Protein AF-A0A6G1K0H6-F1 (afdb_monomer)

Radius of gyration: 23.31 Å; Cα contacts (8 Å, |Δi|>4): 18; chains: 1; bounding box: 39×43×64 Å

Nearest PDB structures (foldseek):
  3r84-assembly16_N  TM=4.074E-01  e=8.129E+00  Saccharomyces cerevisiae

Secondary structure (DSSP, 8-state):
-PPPPHHHHHHHHHHHHHHHHHHHHHHTTTT--S-SPPHHHHHHHHHHHHHHHHHHHHHHHH---TT-SS--HHHHHHHHHHHHHHHHHHHHHHHHHHHHHHHHHHTTS----

Organism: NCBI:txid1314801

InterPro domains:
  IPR004217 Tim10-like [PF02953] (48-99)
  IPR035427 Tim10-like domain superfamily [G3DSA:1.10.287.810] (40-110)
  IPR035427 Tim10-like domain superfamily [SSF144122] (47-107)
  IPR050673 Mitochondrial import inner membrane translocase subunit [PTHR13172] (46-106)

Mean predicted aligned error: 15.87 Å

Foldseek 3Di:
DDDDDPVVVVVVVVVVVVVVVVVVVVVVVPDPPPDDPPVVVVVVVVVVVLVVVLVVVLCVVQVDDPPDPDDDPRSVVSSVVSNVCSVVVVVVVVVVVVVVVVVVVVCVVPPDD

pLDDT: mean 73.98, std 16.46, range [36.91, 96.25]

Structure (mmCIF, N/CA/C/O backbone):
data_AF-A0A6G1K0H6-F1
#
_entry.id   AF-A0A6G1K0H6-F1
#
loop_
_atom_site.group_PDB
_atom_site.id
_atom_site.type_symbol
_atom_site.label_atom_id
_atom_site.label_alt_id
_atom_site.label_comp_id
_atom_site.label_asym_id
_atom_site.label_entity_id
_atom_site.label_seq_id
_atom_site.pdbx_PDB_ins_code
_atom_site.Cartn_x
_atom_site.Cartn_y
_atom_site.Cartn_z
_atom_site.occupancy
_atom_site.B_iso_or_equiv
_atom_site.auth_seq_id
_atom_site.auth_comp_id
_atom_site.auth_asym_id
_atom_site.auth_atom_id
_atom_site.pdbx_PDB_model_num
ATOM 1 N N . MET A 1 1 ? -3.914 -13.437 43.476 1.00 41.38 1 MET A N 1
ATOM 2 C CA . MET A 1 1 ? -3.999 -12.149 42.762 1.00 41.38 1 MET A CA 1
ATOM 3 C C . MET A 1 1 ? -5.438 -11.714 42.875 1.00 41.38 1 MET A C 1
ATOM 5 O O . MET A 1 1 ? -6.298 -12.306 42.239 1.00 41.38 1 MET A O 1
ATOM 9 N N . ASP A 1 2 ? -5.680 -10.829 43.829 1.00 48.91 2 ASP A N 1
ATOM 10 C CA . ASP A 1 2 ? -6.989 -10.513 44.388 1.00 48.91 2 ASP A CA 1
ATOM 11 C C . ASP A 1 2 ? -7.910 -9.900 43.327 1.00 48.91 2 ASP A C 1
ATOM 13 O O . ASP A 1 2 ? -7.592 -8.891 42.697 1.00 48.91 2 ASP A O 1
ATOM 17 N N . SER A 1 3 ? -9.020 -10.592 43.073 1.00 56.31 3 SER A N 1
ATOM 18 C CA . SER A 1 3 ? -10.037 -10.200 42.101 1.00 56.31 3 SER A CA 1
ATOM 19 C C . SER A 1 3 ? -10.766 -8.961 42.622 1.00 56.31 3 SER A C 1
ATOM 21 O O . SER A 1 3 ? -11.259 -8.974 43.750 1.00 56.31 3 SER A O 1
ATOM 23 N N . LEU A 1 4 ? -10.794 -7.887 41.828 1.00 57.81 4 LEU A N 1
ATOM 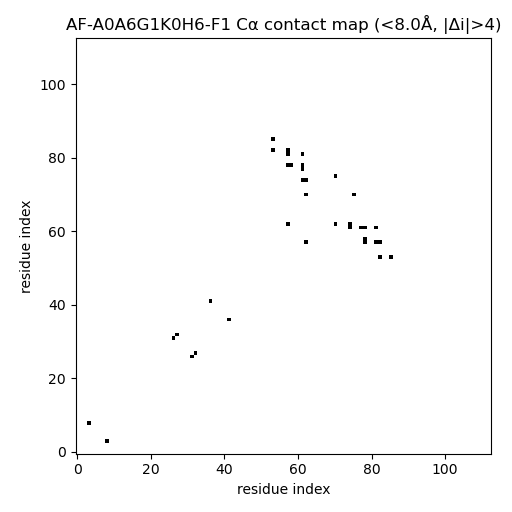24 C CA . LEU A 1 4 ? -11.406 -6.621 42.228 1.00 57.81 4 LEU A CA 1
ATOM 25 C C . LEU A 1 4 ? -12.905 -6.806 42.480 1.00 57.81 4 LEU A C 1
ATOM 27 O O . LEU A 1 4 ? -13.619 -7.433 41.694 1.00 57.81 4 LEU A O 1
ATOM 31 N N . THR A 1 5 ? -13.394 -6.208 43.560 1.00 74.31 5 THR A N 1
ATOM 32 C CA . THR A 1 5 ? -14.822 -6.191 43.876 1.00 74.31 5 THR A CA 1
ATOM 33 C C . THR A 1 5 ? -15.601 -5.371 42.829 1.00 74.31 5 THR A C 1
ATOM 35 O O . THR A 1 5 ? -15.048 -4.445 42.226 1.00 74.31 5 THR A O 1
ATOM 38 N N . PRO A 1 6 ? -16.903 -5.640 42.602 1.00 72.12 6 PRO A N 1
ATOM 39 C CA . PRO A 1 6 ? -17.706 -4.934 41.591 1.00 72.12 6 PRO A CA 1
ATOM 40 C C . PRO A 1 6 ? -17.710 -3.403 41.755 1.00 72.12 6 PRO A C 1
ATOM 42 O O . PRO A 1 6 ? -17.822 -2.650 40.787 1.00 72.12 6 PRO A O 1
ATOM 45 N N . THR A 1 7 ? -17.555 -2.933 42.991 1.00 74.62 7 THR A N 1
ATOM 46 C CA . THR A 1 7 ? -17.378 -1.523 43.349 1.00 74.62 7 THR A CA 1
ATOM 47 C C . THR A 1 7 ? -16.041 -0.955 42.880 1.00 74.62 7 THR A C 1
ATOM 49 O O . THR A 1 7 ? -16.016 0.126 42.293 1.00 74.62 7 THR A O 1
ATOM 52 N N . GLU A 1 8 ? -14.943 -1.691 43.052 1.00 77.56 8 GLU A N 1
ATOM 53 C CA . GLU A 1 8 ? -13.614 -1.266 42.599 1.00 77.56 8 GLU A CA 1
ATOM 54 C C . GLU A 1 8 ? -13.498 -1.281 41.071 1.00 77.56 8 GLU A C 1
ATOM 56 O O . GLU A 1 8 ? -12.830 -0.426 40.492 1.00 77.56 8 GLU A O 1
ATOM 61 N N . GLN A 1 9 ? -14.200 -2.191 40.392 1.00 73.81 9 GLN A N 1
ATOM 62 C CA . GLN A 1 9 ? -14.229 -2.241 38.929 1.00 73.81 9 GLN A CA 1
ATOM 63 C C . GLN A 1 9 ? -14.955 -1.028 38.323 1.00 73.81 9 GLN A C 1
ATOM 65 O O . GLN A 1 9 ? -14.506 -0.464 37.323 1.00 73.81 9 GLN A O 1
ATOM 70 N N . ARG A 1 10 ? -16.031 -0.562 38.972 1.00 75.31 10 ARG A N 1
ATOM 71 C CA . ARG A 1 10 ? -16.755 0.659 38.585 1.00 75.31 10 ARG A CA 1
ATOM 72 C C . ARG A 1 10 ? -15.948 1.924 38.883 1.00 75.31 10 ARG A C 1
ATOM 74 O O . ARG A 1 10 ? -15.970 2.878 38.106 1.00 75.31 10 ARG A O 1
ATOM 81 N N . GLU A 1 11 ? -15.197 1.931 39.980 1.00 79.56 11 GLU A N 1
ATOM 82 C CA . GLU A 1 11 ? -14.284 3.028 40.294 1.00 79.56 11 GLU A CA 1
ATOM 83 C C . GLU A 1 11 ? -13.091 3.076 39.332 1.00 79.56 11 GLU A C 1
ATOM 85 O O . GLU A 1 11 ? -12.718 4.155 38.870 1.00 79.56 11 GLU A O 1
ATOM 90 N N . LEU A 1 12 ? -12.548 1.920 38.939 1.00 72.00 12 LEU A N 1
ATOM 91 C CA . LEU A 1 12 ? -11.509 1.824 37.918 1.00 72.00 12 LEU A CA 1
ATOM 92 C C . LEU A 1 12 ? -12.009 2.314 36.553 1.00 72.00 12 LEU A C 1
ATOM 94 O O . LEU A 1 12 ? -11.276 3.034 35.881 1.00 72.00 12 LEU A O 1
ATOM 98 N N . GLN A 1 13 ? -13.252 1.999 36.171 1.00 66.19 13 GLN A N 1
ATOM 99 C CA . GLN A 1 13 ? -13.883 2.538 34.958 1.00 66.19 13 GLN A CA 1
ATOM 100 C C . GLN A 1 13 ? -14.008 4.064 35.019 1.00 66.19 13 GLN A C 1
ATOM 102 O O . GLN A 1 13 ? -13.484 4.750 34.145 1.00 66.19 13 GLN A O 1
ATOM 107 N N . ASN A 1 14 ? -14.564 4.614 36.102 1.00 75.81 14 ASN A N 1
ATOM 108 C CA . ASN A 1 14 ? -14.669 6.067 36.286 1.00 75.81 14 ASN A CA 1
ATOM 109 C C . ASN A 1 14 ? -13.292 6.760 36.298 1.00 75.81 14 ASN A C 1
ATOM 111 O O . ASN A 1 14 ? -13.147 7.899 35.841 1.00 75.81 14 ASN A O 1
ATOM 115 N N . ARG A 1 15 ? -12.257 6.095 36.829 1.00 73.50 15 ARG A N 1
ATOM 116 C CA . ARG A 1 15 ? -10.875 6.595 36.814 1.00 73.50 15 ARG A CA 1
ATOM 117 C C . ARG A 1 15 ? -10.232 6.468 35.438 1.00 73.50 15 ARG A C 1
ATOM 119 O O . ARG A 1 15 ? -9.492 7.377 35.073 1.00 73.50 15 ARG A O 1
ATOM 126 N N . MET A 1 16 ? -10.512 5.414 34.672 1.00 67.38 16 MET A N 1
ATOM 127 C CA . MET A 1 16 ? -10.069 5.282 33.281 1.00 67.38 16 MET A CA 1
ATOM 128 C C . MET A 1 16 ? -10.706 6.342 32.390 1.00 67.38 16 MET A C 1
ATOM 130 O O . MET A 1 16 ? -9.982 6.967 31.626 1.00 67.38 16 MET A O 1
ATOM 134 N N . GLU A 1 17 ? -12.001 6.619 32.535 1.00 69.56 17 GLU A N 1
ATOM 135 C CA . GLU A 1 17 ? -12.698 7.663 31.771 1.00 69.56 17 GLU A CA 1
ATOM 136 C C . GLU A 1 17 ? -12.147 9.057 32.090 1.00 69.56 17 GLU A C 1
ATOM 138 O O . GLU A 1 17 ? -11.781 9.822 31.195 1.00 69.56 17 GLU A O 1
ATOM 143 N N . LYS A 1 18 ? -11.980 9.378 33.380 1.00 67.88 18 LYS A N 1
ATOM 144 C CA . LYS A 1 18 ? -11.370 10.651 33.795 1.00 67.88 18 LYS A CA 1
ATOM 145 C C . LYS A 1 18 ? -9.903 10.755 33.385 1.00 67.88 18 LYS A C 1
ATOM 147 O O . LYS A 1 18 ? -9.449 11.849 33.054 1.00 67.88 18 LYS A O 1
ATOM 152 N N . LYS A 1 19 ? -9.152 9.647 33.396 1.00 64.50 19 LYS A N 1
ATOM 153 C CA . LYS A 1 19 ? -7.758 9.622 32.940 1.00 64.50 19 LYS A CA 1
ATOM 154 C C . LYS A 1 19 ? -7.677 9.758 31.422 1.00 64.50 19 LYS A C 1
ATOM 156 O O . LYS A 1 19 ? -6.863 10.548 30.977 1.00 64.50 19 LYS A O 1
ATOM 161 N N . GLN A 1 20 ? -8.549 9.111 30.648 1.00 59.06 20 GLN A N 1
ATOM 162 C CA . GLN A 1 20 ? -8.651 9.318 29.200 1.00 59.06 20 GLN A CA 1
ATOM 163 C C . GLN A 1 20 ? -8.942 10.780 28.871 1.00 59.06 20 GLN A C 1
ATOM 165 O O . GLN A 1 20 ? -8.244 11.369 28.054 1.00 59.06 20 GLN A O 1
ATOM 170 N N . MET A 1 21 ? -9.907 11.403 29.553 1.00 61.47 21 MET A N 1
ATOM 171 C CA . MET A 1 21 ? -10.243 12.806 29.312 1.00 61.47 21 MET A CA 1
ATOM 172 C C . MET A 1 21 ? -9.126 13.758 29.766 1.00 61.47 21 MET A C 1
ATOM 174 O O . MET A 1 21 ? -8.875 14.762 29.104 1.00 61.47 21 MET A O 1
ATOM 178 N N . LYS A 1 22 ? -8.399 13.429 30.845 1.00 60.56 22 LYS A N 1
ATOM 179 C CA . LYS A 1 22 ? -7.231 14.195 31.306 1.00 60.56 22 LYS A CA 1
ATOM 180 C C . LYS A 1 22 ? -6.017 14.022 30.393 1.00 60.56 22 LYS A C 1
ATOM 182 O O . LYS A 1 22 ? -5.352 15.011 30.131 1.00 60.56 22 LYS A O 1
ATOM 187 N N . GLU A 1 23 ? -5.736 12.824 29.892 1.00 58.91 23 GLU A N 1
ATOM 188 C CA . GLU A 1 23 ? -4.688 12.558 28.891 1.00 58.91 23 GLU A CA 1
ATOM 189 C C . GLU A 1 23 ? -5.015 13.293 27.584 1.00 58.91 23 GLU A C 1
ATOM 191 O O . GLU A 1 23 ? -4.162 13.979 27.031 1.00 58.91 23 GLU A O 1
ATOM 196 N N . PHE A 1 24 ? -6.283 13.272 27.166 1.00 52.59 24 PHE A N 1
ATOM 197 C CA . PHE A 1 24 ? -6.782 14.024 26.015 1.00 52.59 24 PHE A CA 1
ATOM 198 C C . PHE A 1 24 ? -6.653 15.547 26.215 1.00 52.59 24 PHE A C 1
ATOM 200 O O . PHE A 1 24 ? -6.190 16.260 25.326 1.00 52.59 24 PHE A O 1
ATOM 207 N N . MET A 1 25 ? -6.990 16.067 27.404 1.00 55.88 25 MET A N 1
ATOM 208 C CA . MET A 1 25 ? -6.817 17.488 27.749 1.00 55.88 25 MET A CA 1
ATOM 209 C C . MET A 1 25 ? -5.354 17.887 28.017 1.00 55.88 25 MET A C 1
ATOM 211 O O . MET A 1 25 ? -5.017 19.054 27.847 1.00 55.88 25 MET A O 1
ATOM 215 N N . ASN A 1 26 ? -4.474 16.961 28.404 1.00 55.31 26 ASN A N 1
ATOM 216 C CA . ASN A 1 26 ? -3.050 17.226 28.641 1.00 55.31 26 ASN A CA 1
ATOM 217 C C . ASN A 1 26 ? -2.237 17.190 27.335 1.00 55.31 26 ASN A C 1
ATOM 219 O O . ASN A 1 26 ? -1.378 18.045 27.129 1.00 55.31 26 ASN A O 1
ATOM 223 N N . VAL A 1 27 ? -2.585 16.300 26.395 1.00 52.31 27 VAL A N 1
ATOM 224 C CA . VAL A 1 27 ? -2.150 16.370 24.983 1.00 52.31 27 VAL A CA 1
ATOM 225 C C . VAL A 1 27 ? -2.551 17.712 24.359 1.00 52.31 27 VAL A C 1
ATOM 227 O O . VAL A 1 27 ? -1.788 18.298 23.595 1.00 52.31 27 VAL A O 1
ATOM 230 N N . ARG A 1 28 ? -3.699 18.270 24.768 1.00 50.16 28 ARG A N 1
ATOM 231 C CA . ARG A 1 28 ? -4.162 19.609 24.369 1.00 50.16 28 ARG A CA 1
ATOM 232 C C . ARG A 1 28 ? -3.302 20.758 24.913 1.00 50.16 28 ARG A C 1
ATOM 234 O O . ARG A 1 28 ? -3.395 21.861 24.389 1.00 50.16 28 ARG A O 1
ATOM 241 N N . SER A 1 29 ? -2.483 20.540 25.944 1.00 46.94 29 SER A N 1
ATOM 242 C CA . SER A 1 29 ? -1.672 21.600 26.563 1.00 46.94 29 SER A CA 1
ATOM 243 C C . SER A 1 29 ? -0.275 21.738 25.941 1.00 46.94 29 SER A C 1
ATOM 245 O O . SER A 1 29 ? 0.337 22.798 26.053 1.00 46.94 29 SER A O 1
ATOM 247 N N . HIS A 1 30 ? 0.212 20.713 25.233 1.00 52.91 30 HIS A N 1
ATOM 248 C CA . HIS A 1 30 ? 1.461 20.749 24.470 1.00 52.91 30 HIS A CA 1
ATOM 249 C C . HIS A 1 30 ? 1.157 20.908 22.968 1.00 52.91 30 HIS A C 1
ATOM 251 O O . HIS A 1 30 ? 1.145 19.939 22.226 1.00 52.91 30 HIS A O 1
ATOM 257 N N . GLY A 1 31 ? 0.893 22.133 22.504 1.00 49.47 31 GLY A N 1
ATOM 258 C CA . GLY A 1 31 ? 1.167 22.560 21.117 1.00 49.47 31 GLY A CA 1
ATOM 259 C C . GLY A 1 31 ? 0.309 22.044 19.946 1.00 49.47 31 GLY A C 1
ATOM 260 O O . GLY A 1 31 ? 0.464 22.578 18.855 1.00 49.47 31 GLY A O 1
ATOM 261 N N . TRP A 1 32 ? -0.621 21.100 20.126 1.00 45.53 32 TRP A N 1
ATOM 262 C CA . TRP A 1 32 ? -1.495 20.596 19.041 1.00 45.53 32 TRP A CA 1
ATOM 263 C C . TRP A 1 32 ? -2.938 21.138 19.108 1.00 45.53 32 TRP A C 1
ATOM 265 O O . TRP A 1 32 ? -3.892 20.469 18.717 1.00 45.53 32 TRP A O 1
ATOM 275 N N . MET A 1 33 ? -3.129 22.370 19.600 1.00 46.25 33 MET A N 1
ATOM 276 C CA . MET A 1 33 ? -4.433 23.063 19.632 1.00 46.25 33 MET A CA 1
ATOM 277 C C . MET A 1 33 ? -4.883 23.592 18.257 1.00 46.25 33 MET A C 1
ATOM 279 O O . MET A 1 33 ? -5.237 24.759 18.119 1.00 46.25 33 MET A O 1
ATOM 283 N N . LEU A 1 34 ? -4.936 22.734 17.241 1.00 52.34 34 LEU A N 1
ATOM 284 C CA . LEU A 1 34 ? -5.720 22.998 16.032 1.00 52.34 34 LEU A CA 1
ATOM 285 C C . LEU A 1 34 ? -6.678 21.834 15.775 1.00 52.34 34 LEU A C 1
ATOM 287 O O . LEU A 1 34 ? -6.521 21.065 14.837 1.00 52.34 34 LEU A O 1
ATOM 291 N N . GLY A 1 35 ? -7.697 21.763 16.636 1.00 53.78 35 GLY A N 1
ATOM 292 C CA . GLY A 1 35 ? -8.934 21.012 16.416 1.00 53.78 35 GLY A CA 1
ATOM 293 C C . GLY A 1 35 ? -8.830 19.484 16.515 1.00 53.78 35 GLY A C 1
ATOM 294 O O . GLY A 1 35 ? -7.733 18.928 16.542 1.00 53.78 35 GLY A O 1
ATOM 295 N N . PRO A 1 36 ? -9.978 18.773 16.577 1.00 57.41 36 PRO A N 1
ATOM 296 C CA . PRO A 1 36 ? -9.991 17.367 16.178 1.00 57.41 36 PRO A CA 1
ATOM 297 C C . PRO A 1 36 ? -9.349 17.281 14.784 1.00 57.41 36 PRO A C 1
ATOM 299 O O . PRO A 1 36 ? -9.595 18.188 13.981 1.00 57.41 36 PRO A O 1
ATOM 302 N N . PRO A 1 37 ? -8.526 16.259 14.480 1.00 56.50 37 PRO A N 1
ATOM 303 C CA . PRO A 1 37 ? -7.936 16.141 13.156 1.00 56.50 37 PRO A CA 1
ATOM 304 C C . PRO A 1 37 ? -9.077 16.217 12.150 1.00 56.50 37 PRO A C 1
ATOM 306 O O . PRO A 1 37 ? -10.023 15.430 12.216 1.00 56.50 37 PRO A O 1
ATOM 309 N N . ILE A 1 38 ? -9.036 17.231 11.281 1.00 58.38 38 ILE A N 1
ATOM 310 C CA . ILE A 1 38 ? -10.015 17.368 10.211 1.00 58.38 38 ILE A CA 1
ATOM 311 C C . ILE A 1 38 ? -9.931 16.030 9.465 1.00 58.38 38 ILE A C 1
ATOM 313 O O . ILE A 1 38 ? -8.838 15.696 8.998 1.00 58.38 38 ILE A O 1
ATOM 317 N N . PRO A 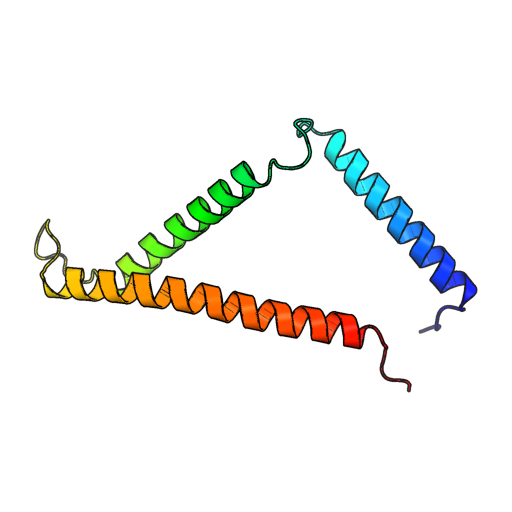1 39 ? -11.004 15.221 9.399 1.00 59.09 39 PRO A N 1
ATOM 318 C CA . PRO A 1 39 ? -10.907 13.851 8.898 1.00 59.09 39 PRO A CA 1
ATOM 319 C C . PRO A 1 39 ? -10.329 13.796 7.479 1.00 59.09 39 PRO A C 1
ATOM 321 O O . PRO A 1 39 ? -9.664 12.832 7.121 1.00 59.09 39 PRO A O 1
ATOM 324 N N . SER A 1 40 ? -10.490 14.870 6.700 1.00 62.78 40 SER A N 1
ATOM 325 C CA . SER A 1 40 ? -9.874 15.039 5.384 1.00 62.78 40 SER A CA 1
ATOM 326 C C . SER A 1 40 ? -8.343 15.152 5.403 1.00 62.78 40 SER A C 1
ATOM 328 O O . SER A 1 40 ? -7.701 14.660 4.481 1.00 62.78 40 SER A O 1
ATOM 330 N N . LEU A 1 41 ? -7.741 15.772 6.424 1.00 58.66 41 LEU A N 1
ATOM 331 C CA . LEU A 1 41 ? -6.287 15.928 6.530 1.00 58.66 41 LEU A CA 1
ATOM 332 C C . LEU A 1 41 ? -5.622 14.643 7.040 1.00 58.66 41 LEU A C 1
ATOM 334 O O . LEU A 1 41 ? -4.569 14.266 6.535 1.00 58.66 41 LEU A O 1
ATOM 338 N N . GLN A 1 42 ? -6.264 13.936 7.978 1.00 60.47 42 GLN A N 1
ATOM 339 C CA . GLN A 1 42 ? -5.785 12.631 8.446 1.00 60.47 42 GLN A CA 1
ATOM 340 C C . GLN A 1 42 ? -5.853 11.579 7.331 1.00 60.47 42 GLN A C 1
ATOM 342 O O . GLN A 1 42 ? -4.873 10.880 7.107 1.00 60.47 42 GLN A O 1
ATOM 347 N N . LEU A 1 43 ? -6.939 11.553 6.547 1.00 66.56 43 LEU A N 1
ATOM 348 C CA . LEU A 1 43 ? -7.073 10.678 5.376 1.00 66.56 43 LEU A CA 1
ATOM 349 C C . LEU A 1 43 ? -5.949 10.904 4.348 1.00 66.56 43 LEU A C 1
ATOM 351 O O . LEU A 1 43 ? -5.474 9.961 3.721 1.00 66.56 43 LEU A O 1
ATOM 355 N N . LEU A 1 44 ? -5.497 12.152 4.196 1.00 67.19 44 LEU A N 1
ATOM 356 C CA . LEU A 1 44 ? -4.408 12.516 3.291 1.00 67.19 44 LEU A CA 1
ATOM 357 C C . LEU A 1 44 ? -3.032 12.125 3.856 1.00 67.19 44 LEU A C 1
ATOM 359 O O . LEU A 1 44 ? -2.181 11.654 3.103 1.00 67.19 44 LEU A O 1
ATOM 363 N N . ILE A 1 45 ? -2.821 12.261 5.170 1.00 68.25 45 ILE A N 1
ATOM 364 C CA . ILE A 1 45 ? -1.595 11.812 5.851 1.00 68.25 45 ILE A CA 1
ATOM 365 C C . ILE A 1 45 ? -1.487 10.280 5.827 1.00 68.25 45 ILE A C 1
ATOM 367 O O . ILE A 1 45 ? -0.419 9.763 5.502 1.00 68.25 45 ILE A O 1
ATOM 371 N N . ASP A 1 46 ? -2.580 9.557 6.079 1.00 64.38 46 ASP A N 1
ATOM 372 C CA . ASP A 1 46 ? -2.626 8.091 6.003 1.00 64.38 46 ASP A CA 1
ATOM 373 C C . ASP A 1 46 ? -2.374 7.613 4.566 1.00 64.38 46 ASP A C 1
ATOM 375 O O . ASP A 1 46 ? -1.585 6.695 4.332 1.00 64.38 46 ASP A O 1
ATOM 379 N N . HIS A 1 47 ? -2.966 8.295 3.580 1.00 70.31 47 HIS A N 1
ATOM 380 C CA . HIS A 1 47 ? -2.707 8.040 2.164 1.00 70.31 47 HIS A CA 1
ATOM 381 C C . HIS A 1 47 ? -1.237 8.295 1.792 1.00 70.31 47 HIS A C 1
ATOM 383 O O . HIS A 1 47 ? -0.621 7.488 1.095 1.00 70.31 47 HIS A O 1
ATOM 389 N N . HIS A 1 48 ? -0.638 9.382 2.287 1.00 69.25 48 HIS A N 1
ATOM 390 C CA . HIS A 1 48 ? 0.768 9.692 2.032 1.00 69.25 48 HIS A CA 1
ATOM 391 C C . HIS A 1 48 ? 1.711 8.677 2.699 1.00 69.25 48 HIS A C 1
ATOM 393 O O . HIS A 1 48 ? 2.682 8.243 2.082 1.00 69.25 48 HIS A O 1
ATOM 399 N N . GLN A 1 49 ? 1.452 8.268 3.943 1.00 72.56 49 GLN A N 1
ATOM 400 C CA . GLN A 1 49 ? 2.271 7.264 4.635 1.00 72.56 49 GLN A CA 1
ATOM 401 C C . GLN A 1 49 ? 2.162 5.879 3.980 1.00 72.56 49 GLN A C 1
ATOM 403 O O . GLN A 1 49 ? 3.141 5.130 3.933 1.00 72.56 49 GLN A O 1
ATOM 408 N N . MET A 1 50 ? 1.002 5.548 3.418 1.00 75.75 50 MET A N 1
ATOM 409 C CA . MET A 1 50 ? 0.798 4.333 2.634 1.00 75.75 50 MET A CA 1
ATOM 410 C C . MET A 1 50 ? 1.589 4.367 1.316 1.00 75.75 50 MET A C 1
ATOM 412 O O . MET A 1 50 ? 2.271 3.397 0.982 1.00 75.75 50 MET A O 1
ATOM 416 N N . TYR A 1 51 ? 1.601 5.513 0.627 1.00 78.56 51 TYR A N 1
ATOM 417 C CA . TYR A 1 51 ? 2.349 5.707 -0.617 1.00 78.56 51 TYR A CA 1
ATOM 418 C C . TYR A 1 51 ? 3.868 5.538 -0.439 1.00 78.56 51 TYR A C 1
ATOM 420 O O . TYR A 1 51 ? 4.506 4.843 -1.231 1.00 78.56 51 TYR A O 1
ATOM 428 N N . SER A 1 52 ? 4.455 6.102 0.625 1.00 80.75 52 SER A N 1
ATOM 429 C CA . SER A 1 52 ? 5.898 5.984 0.894 1.00 80.75 52 SER A CA 1
ATOM 430 C C . SER A 1 52 ? 6.347 4.526 1.041 1.00 80.75 52 SER A C 1
ATOM 432 O O . SER A 1 52 ? 7.357 4.116 0.474 1.00 80.75 52 SER A O 1
ATOM 434 N N . ASN A 1 53 ? 5.573 3.727 1.780 1.00 84.50 53 ASN A N 1
ATOM 435 C CA . ASN A 1 53 ? 5.875 2.316 2.024 1.00 84.50 53 ASN A CA 1
ATOM 436 C C . ASN A 1 53 ? 5.625 1.439 0.790 1.00 84.50 53 ASN A C 1
ATOM 438 O O . ASN A 1 53 ? 6.335 0.456 0.571 1.00 84.50 53 ASN A O 1
ATOM 442 N N . LEU A 1 54 ? 4.631 1.802 -0.023 1.00 90.38 54 LEU A N 1
ATOM 443 C CA . LEU A 1 54 ? 4.321 1.132 -1.279 1.00 90.38 54 LEU A CA 1
ATOM 444 C C . LEU A 1 54 ? 5.481 1.242 -2.274 1.00 90.38 54 LEU A C 1
ATOM 446 O O . LEU A 1 54 ? 5.907 0.232 -2.833 1.00 90.38 54 LEU A O 1
ATOM 450 N N . VAL A 1 55 ? 5.995 2.458 -2.485 1.00 90.88 55 VAL A N 1
ATOM 451 C CA . VAL A 1 55 ? 7.064 2.708 -3.462 1.00 90.88 55 VAL A CA 1
ATOM 452 C C . VAL A 1 55 ? 8.339 1.961 -3.081 1.00 90.88 55 VAL A C 1
ATOM 454 O O . VAL A 1 55 ? 8.937 1.334 -3.948 1.00 90.88 55 VAL A O 1
ATOM 457 N N . GLN A 1 56 ? 8.724 1.971 -1.800 1.00 90.69 56 GLN A N 1
ATOM 458 C CA . GLN A 1 56 ? 9.909 1.243 -1.326 1.00 90.69 56 GLN A CA 1
ATOM 459 C C . GLN A 1 56 ? 9.778 -0.266 -1.562 1.00 90.69 56 GLN A C 1
ATOM 461 O O . GLN A 1 56 ? 10.631 -0.860 -2.209 1.00 90.69 56 GLN A O 1
ATOM 466 N N . ARG A 1 57 ? 8.659 -0.876 -1.147 1.00 91.81 57 ARG A N 1
ATOM 467 C CA . ARG A 1 57 ? 8.432 -2.317 -1.351 1.00 91.81 57 ARG A CA 1
ATOM 468 C C . ARG A 1 57 ? 8.425 -2.720 -2.819 1.00 91.81 57 ARG A C 1
ATOM 470 O O . ARG A 1 57 ? 9.042 -3.713 -3.178 1.00 91.81 57 ARG A O 1
ATOM 477 N N . CYS A 1 58 ? 7.714 -1.979 -3.668 1.00 94.88 58 CYS A N 1
ATOM 478 C CA . CYS A 1 58 ? 7.642 -2.336 -5.082 1.00 94.88 58 CYS A CA 1
ATOM 479 C C . CYS A 1 58 ? 8.968 -2.104 -5.805 1.00 94.88 58 CYS A C 1
ATOM 481 O O . CYS A 1 58 ? 9.260 -2.824 -6.755 1.00 94.88 58 CYS A O 1
ATOM 483 N N . PHE A 1 59 ? 9.771 -1.138 -5.363 1.00 93.31 59 PHE A N 1
ATOM 484 C CA . PHE A 1 59 ? 11.123 -0.962 -5.871 1.00 93.31 59 PHE A CA 1
ATOM 485 C C . PHE A 1 59 ? 12.009 -2.161 -5.503 1.00 93.31 59 PHE A C 1
ATOM 487 O O . PHE A 1 59 ? 12.556 -2.780 -6.410 1.00 93.31 59 PHE A O 1
ATOM 494 N N . ASP A 1 60 ? 12.052 -2.547 -4.223 1.00 92.25 60 ASP A N 1
ATOM 495 C CA . ASP A 1 60 ? 12.870 -3.669 -3.736 1.00 92.25 60 ASP A CA 1
ATOM 496 C C . ASP A 1 60 ? 12.466 -5.021 -4.357 1.00 92.25 60 ASP A C 1
ATOM 498 O O . ASP A 1 60 ? 13.321 -5.851 -4.659 1.00 92.25 60 ASP A O 1
ATOM 502 N N . ASP A 1 61 ? 11.168 -5.254 -4.580 1.00 93.81 61 ASP A N 1
ATOM 503 C CA . ASP A 1 61 ? 10.677 -6.522 -5.135 1.00 93.81 61 ASP A CA 1
ATOM 504 C C . ASP A 1 61 ? 10.825 -6.600 -6.668 1.00 93.81 61 ASP A C 1
ATOM 506 O O . ASP A 1 61 ? 11.080 -7.678 -7.217 1.00 93.81 61 ASP A O 1
ATOM 510 N N . CYS A 1 62 ? 10.626 -5.487 -7.385 1.00 95.12 62 CYS A N 1
ATOM 511 C CA . CYS A 1 62 ? 10.527 -5.500 -8.848 1.00 95.12 62 CYS A CA 1
ATOM 512 C C . CYS A 1 62 ? 11.763 -4.968 -9.576 1.00 95.12 62 CYS A C 1
ATOM 514 O O . CYS A 1 62 ? 12.048 -5.474 -10.661 1.00 95.12 62 CYS A O 1
ATOM 516 N N . VAL A 1 63 ? 12.477 -3.979 -9.034 1.00 93.06 63 VAL A N 1
ATOM 517 C CA . VAL A 1 63 ? 13.584 -3.299 -9.726 1.00 93.06 63 VAL A CA 1
ATOM 518 C C . VAL A 1 63 ? 14.906 -3.916 -9.295 1.00 93.06 63 VAL A C 1
ATOM 520 O O . VAL A 1 63 ? 15.537 -3.498 -8.331 1.00 93.06 63 VAL A O 1
ATOM 523 N N . ASN A 1 64 ? 15.316 -4.943 -10.032 1.00 87.88 64 ASN A N 1
ATOM 524 C CA . ASN A 1 64 ? 16.519 -5.719 -9.726 1.00 87.88 64 ASN A CA 1
ATOM 525 C C . ASN A 1 64 ? 17.598 -5.594 -10.815 1.00 87.88 64 ASN A C 1
ATOM 527 O O . ASN A 1 64 ? 18.727 -6.045 -10.615 1.00 87.88 64 ASN A O 1
ATOM 531 N N . GLY A 1 65 ? 17.266 -5.022 -11.979 1.00 82.12 65 GLY A N 1
ATOM 532 C CA . GLY A 1 65 ? 18.186 -4.862 -13.101 1.00 82.12 65 GLY A CA 1
ATOM 533 C C . GLY A 1 65 ? 18.724 -3.438 -13.190 1.00 82.12 65 GLY A C 1
ATOM 534 O O . GLY A 1 65 ? 18.031 -2.540 -13.647 1.00 82.12 65 GLY A O 1
ATOM 535 N N . PHE A 1 66 ? 19.990 -3.222 -12.833 1.00 83.69 66 PHE A N 1
ATOM 536 C CA . PHE A 1 66 ? 20.643 -1.907 -12.956 1.00 83.69 66 PHE A CA 1
ATOM 537 C C . PHE A 1 66 ? 21.321 -1.687 -14.323 1.00 83.69 66 PHE A C 1
ATOM 539 O O . PHE A 1 66 ? 22.307 -0.961 -14.428 1.00 83.69 66 PHE A O 1
ATOM 546 N N . GLU A 1 67 ? 20.819 -2.332 -15.376 1.00 84.69 67 GLU A N 1
ATOM 547 C CA . GLU A 1 67 ? 21.418 -2.300 -16.719 1.00 84.69 67 GLU A CA 1
ATOM 548 C C . GLU A 1 67 ? 21.039 -1.031 -17.508 1.00 84.69 67 GLU A C 1
ATOM 550 O O . GLU A 1 67 ? 21.789 -0.581 -18.374 1.00 84.69 67 GLU A O 1
ATOM 555 N N . SER A 1 68 ? 19.910 -0.393 -17.175 1.00 79.25 68 SER A N 1
ATOM 556 C CA . SER A 1 68 ? 19.415 0.818 -17.840 1.00 79.25 68 SER A CA 1
ATOM 557 C C . SER A 1 68 ? 18.857 1.851 -16.859 1.00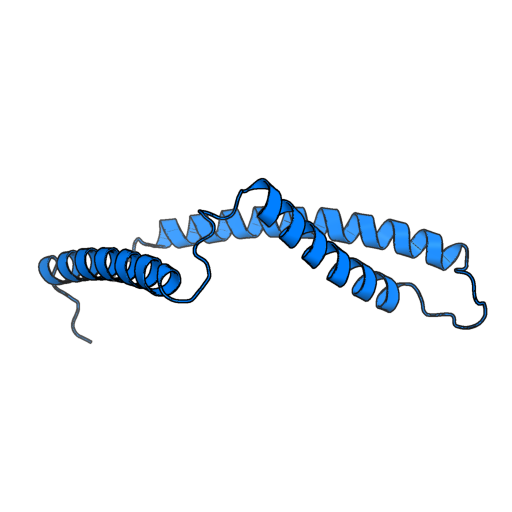 79.25 68 SER A C 1
ATOM 559 O O . SER A 1 68 ? 18.351 1.521 -15.794 1.00 79.25 68 SER A O 1
ATOM 561 N N . LYS A 1 69 ? 18.915 3.138 -17.238 1.00 84.69 69 LYS A N 1
ATOM 562 C CA . LYS A 1 69 ? 18.319 4.251 -16.463 1.00 84.69 69 LYS A CA 1
ATOM 563 C C . LYS A 1 69 ? 16.785 4.255 -16.481 1.00 84.69 69 LYS A C 1
ATOM 565 O O . LYS A 1 69 ? 16.170 4.960 -15.688 1.00 84.69 69 LYS A O 1
ATOM 570 N N . SER A 1 70 ? 16.183 3.537 -17.423 1.00 86.94 70 SER A N 1
ATOM 571 C CA . SER A 1 70 ? 14.741 3.357 -17.559 1.00 86.94 70 SER A CA 1
ATOM 572 C C . SER A 1 70 ? 14.354 1.949 -17.135 1.00 86.94 70 SER A C 1
ATOM 574 O O . SER A 1 70 ? 15.116 1.010 -17.375 1.00 86.94 70 SER A O 1
ATOM 576 N N . LEU A 1 71 ? 13.157 1.818 -16.563 1.00 86.25 71 LEU A N 1
ATOM 577 C CA . LEU A 1 71 ? 12.558 0.523 -16.267 1.00 86.25 71 LEU A CA 1
ATOM 578 C C . LEU A 1 71 ? 12.396 -0.281 -17.557 1.00 86.25 71 LEU A C 1
ATOM 580 O O . LEU A 1 71 ? 12.031 0.249 -18.608 1.00 86.25 71 LEU A O 1
ATOM 584 N N . THR A 1 72 ? 12.672 -1.574 -17.470 1.00 90.94 72 THR A N 1
ATOM 585 C CA . THR A 1 72 ? 12.365 -2.511 -18.551 1.00 90.94 72 THR A CA 1
ATOM 586 C C . THR A 1 72 ? 10.870 -2.847 -18.546 1.00 90.94 72 THR A C 1
ATOM 588 O O . THR A 1 72 ? 10.207 -2.780 -17.510 1.00 90.94 72 THR A O 1
ATOM 591 N N . SER A 1 73 ? 10.320 -3.305 -19.675 1.00 91.06 73 SER A N 1
ATOM 592 C CA . SER A 1 73 ? 8.897 -3.695 -19.770 1.00 91.06 73 SER A CA 1
ATOM 593 C C . SER A 1 73 ? 8.482 -4.772 -18.752 1.00 91.06 73 SER A C 1
ATOM 595 O O . SER A 1 73 ? 7.320 -4.847 -18.332 1.00 91.06 73 SER A O 1
ATOM 597 N N . ARG A 1 74 ? 9.438 -5.605 -18.316 1.00 91.44 74 ARG A N 1
ATOM 598 C CA . ARG A 1 74 ? 9.251 -6.611 -17.264 1.00 91.44 74 ARG A CA 1
ATOM 599 C C . ARG A 1 74 ? 9.083 -5.969 -15.888 1.00 91.44 74 ARG A C 1
ATOM 601 O O . ARG A 1 74 ? 8.202 -6.389 -15.138 1.00 91.44 74 ARG A O 1
ATOM 608 N N . GLU A 1 75 ? 9.907 -4.979 -15.564 1.00 93.19 75 GLU A N 1
ATOM 609 C CA . GLU A 1 75 ? 9.846 -4.253 -14.293 1.00 93.19 75 GLU A CA 1
ATOM 610 C C . GLU A 1 75 ? 8.593 -3.380 -14.233 1.00 93.19 75 GLU A C 1
ATOM 612 O O . GLU A 1 75 ? 7.879 -3.433 -13.237 1.00 93.19 75 GLU A O 1
ATOM 617 N N . GLU A 1 76 ? 8.239 -2.692 -15.323 1.00 91.75 76 GLU A N 1
ATOM 618 C CA . GLU A 1 76 ? 6.983 -1.935 -15.428 1.00 91.75 76 GLU A CA 1
ATOM 619 C C . GLU A 1 76 ? 5.765 -2.831 -15.156 1.00 91.75 76 GLU A C 1
ATOM 621 O O . GLU A 1 76 ? 4.920 -2.526 -14.311 1.00 91.75 76 GLU A O 1
ATOM 626 N N . SER A 1 77 ? 5.709 -3.999 -15.805 1.00 95.12 77 SER A N 1
ATOM 627 C CA . SER A 1 77 ? 4.634 -4.974 -15.589 1.00 95.12 77 SER A CA 1
ATOM 628 C C . SER A 1 77 ? 4.611 -5.523 -14.155 1.00 95.12 77 SER A C 1
ATOM 630 O O . SER A 1 77 ? 3.537 -5.821 -13.626 1.00 95.12 77 SER A O 1
ATOM 632 N N . CYS A 1 78 ? 5.777 -5.678 -13.519 1.00 95.88 78 CYS A N 1
ATOM 633 C CA . CYS A 1 78 ? 5.887 -6.109 -12.126 1.00 95.88 78 CYS A CA 1
ATOM 634 C C . CYS A 1 78 ? 5.373 -5.032 -11.167 1.00 95.88 78 CYS A C 1
ATOM 636 O O . CYS A 1 78 ? 4.537 -5.336 -10.317 1.00 95.88 78 CYS A O 1
ATOM 638 N N . VAL A 1 79 ? 5.804 -3.778 -11.339 1.00 95.12 79 VAL A N 1
ATOM 639 C CA . VAL A 1 79 ? 5.416 -2.643 -10.490 1.00 95.12 79 VAL A CA 1
ATOM 640 C C . VAL A 1 79 ? 3.902 -2.446 -10.515 1.00 95.12 79 VAL A C 1
ATOM 642 O O . VAL A 1 79 ? 3.290 -2.357 -9.452 1.00 95.12 79 VAL A O 1
ATOM 645 N N . MET A 1 80 ? 3.267 -2.497 -11.692 1.00 92.62 80 MET A N 1
ATOM 646 C CA . MET A 1 80 ? 1.805 -2.375 -11.799 1.00 92.62 80 MET A CA 1
ATOM 647 C C . MET A 1 80 ? 1.071 -3.476 -11.016 1.00 92.62 80 MET A C 1
ATOM 649 O O . MET A 1 80 ? 0.117 -3.204 -10.288 1.00 92.62 80 MET A O 1
ATOM 653 N N . ARG A 1 81 ? 1.558 -4.723 -11.085 1.00 96.19 81 ARG A N 1
ATOM 654 C CA . ARG A 1 81 ? 0.998 -5.842 -10.306 1.00 96.19 81 ARG A CA 1
ATOM 655 C C . ARG A 1 81 ? 1.294 -5.721 -8.812 1.00 96.19 81 ARG A C 1
ATOM 657 O O . ARG A 1 81 ? 0.457 -6.118 -8.003 1.00 96.19 81 ARG A O 1
ATOM 664 N N . CYS A 1 82 ? 2.466 -5.207 -8.440 1.00 96.25 82 CYS A N 1
ATOM 665 C CA . CYS A 1 82 ? 2.854 -4.980 -7.051 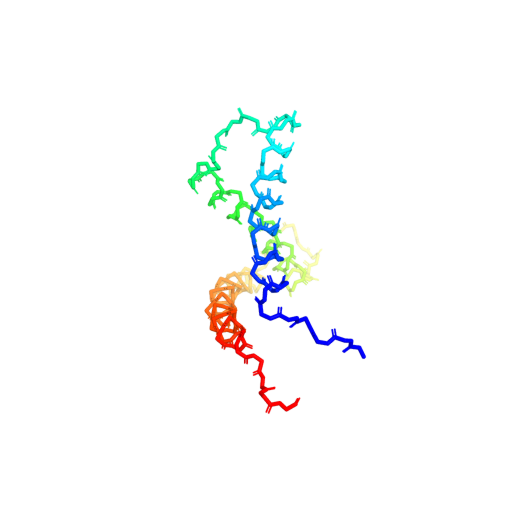1.00 96.25 82 CYS A CA 1
ATOM 666 C C . CYS A 1 82 ? 1.916 -3.972 -6.381 1.00 96.25 82 CYS A C 1
ATOM 668 O O . CYS A 1 82 ? 1.377 -4.260 -5.310 1.00 96.25 82 CYS A O 1
ATOM 670 N N . VAL A 1 83 ? 1.642 -2.850 -7.052 1.00 93.81 83 VAL A N 1
ATOM 671 C CA . VAL A 1 83 ? 0.726 -1.814 -6.561 1.00 93.81 83 VAL A CA 1
ATOM 672 C C . VAL A 1 83 ? -0.678 -2.369 -6.345 1.00 93.81 83 VAL A C 1
ATOM 674 O O . VAL A 1 83 ? -1.218 -2.253 -5.243 1.00 93.81 83 VAL A O 1
ATOM 677 N N . ASP A 1 84 ? -1.237 -3.059 -7.341 1.00 93.06 84 ASP A N 1
ATOM 678 C CA . ASP A 1 84 ? -2.556 -3.690 -7.221 1.00 93.06 84 ASP A CA 1
ATOM 679 C C . ASP A 1 84 ? -2.623 -4.693 -6.066 1.00 93.06 84 ASP A C 1
ATOM 681 O O . ASP A 1 84 ? -3.605 -4.752 -5.317 1.00 93.06 84 ASP A O 1
ATOM 685 N N . LYS A 1 85 ? -1.573 -5.505 -5.912 1.00 94.75 85 LYS A N 1
ATOM 686 C CA . LYS A 1 85 ? -1.487 -6.513 -4.855 1.00 94.75 85 LYS A CA 1
ATOM 687 C C . LYS A 1 85 ? -1.402 -5.870 -3.477 1.00 94.75 85 LYS A C 1
ATOM 689 O O . LYS A 1 85 ? -2.043 -6.358 -2.549 1.00 94.75 85 LYS A O 1
ATOM 694 N N . HIS A 1 86 ? -0.642 -4.788 -3.345 1.00 91.31 86 HIS A N 1
ATOM 695 C CA . HIS A 1 86 ? -0.500 -4.070 -2.088 1.00 91.31 86 HIS A CA 1
ATOM 696 C C . HIS A 1 86 ? -1.808 -3.388 -1.684 1.00 91.31 86 HIS A C 1
ATOM 698 O O . HIS A 1 86 ? -2.256 -3.572 -0.560 1.00 91.31 86 HIS A O 1
ATOM 704 N N . MET A 1 87 ? -2.475 -2.694 -2.608 1.00 88.56 87 MET A N 1
ATOM 705 C CA . MET A 1 87 ? -3.763 -2.033 -2.355 1.00 88.56 87 MET A CA 1
ATOM 706 C C . MET A 1 87 ? -4.835 -3.034 -1.900 1.00 88.56 87 MET A C 1
ATOM 708 O O . MET A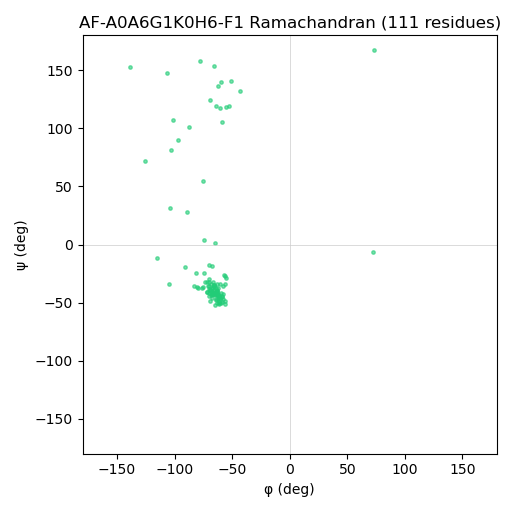 1 87 ? -5.458 -2.858 -0.852 1.00 88.56 87 MET A O 1
ATOM 712 N N . LYS A 1 88 ? -4.990 -4.144 -2.635 1.00 92.38 88 LYS A N 1
ATOM 713 C CA . LYS A 1 88 ? -5.933 -5.222 -2.281 1.00 92.38 88 LYS A CA 1
ATOM 714 C C . LYS A 1 88 ? -5.540 -5.926 -0.979 1.00 92.38 88 LYS A C 1
ATOM 716 O O . LYS A 1 88 ? -6.406 -6.320 -0.200 1.00 92.38 88 LYS A O 1
ATOM 721 N N . GLY A 1 89 ? -4.239 -6.082 -0.733 1.00 90.38 89 GLY A N 1
ATOM 722 C CA . GLY A 1 89 ? -3.701 -6.650 0.501 1.00 90.38 89 GLY A CA 1
ATOM 723 C C . GLY A 1 89 ? -4.021 -5.789 1.720 1.00 90.38 89 GLY A C 1
ATOM 724 O O . GLY A 1 89 ? -4.537 -6.308 2.706 1.00 90.38 89 GLY A O 1
ATOM 725 N N . SER A 1 90 ? -3.787 -4.481 1.629 1.00 85.94 90 SER A N 1
ATOM 726 C CA . SER A 1 90 ? -4.063 -3.515 2.695 1.00 85.94 90 SER A CA 1
ATOM 727 C C . SER A 1 90 ? -5.552 -3.438 3.030 1.00 85.94 90 SER A C 1
ATOM 729 O O . SER A 1 90 ? -5.902 -3.440 4.208 1.00 85.94 90 SER A O 1
ATOM 731 N N . GLN A 1 91 ? -6.437 -3.478 2.027 1.00 87.69 91 GLN A N 1
ATOM 732 C CA . GLN A 1 91 ? -7.885 -3.550 2.257 1.00 87.69 91 GLN A CA 1
ATOM 733 C C . GLN A 1 91 ? -8.275 -4.828 3.008 1.00 87.69 91 GLN A C 1
ATOM 735 O O . GLN A 1 91 ? -8.943 -4.774 4.037 1.00 87.69 91 GLN A O 1
ATOM 740 N N . ARG A 1 92 ? -7.786 -5.984 2.547 1.00 91.19 92 ARG A N 1
ATOM 741 C CA . ARG A 1 92 ? -8.090 -7.270 3.183 1.00 91.19 92 ARG A CA 1
ATOM 742 C C . ARG A 1 92 ? -7.562 -7.351 4.617 1.00 91.19 92 ARG A C 1
ATOM 744 O O . ARG A 1 92 ? -8.227 -7.926 5.476 1.00 91.19 92 ARG A O 1
ATOM 751 N N . LEU A 1 93 ? -6.371 -6.807 4.878 1.00 88.69 93 LEU A N 1
ATOM 752 C CA . LEU A 1 93 ? -5.817 -6.706 6.230 1.00 88.69 93 LEU A CA 1
ATOM 753 C C . LEU A 1 93 ? -6.685 -5.808 7.115 1.00 88.69 93 LEU A C 1
ATOM 755 O O . LEU A 1 93 ? -6.944 -6.179 8.257 1.00 88.69 93 LEU A O 1
ATOM 759 N N . GLY A 1 94 ? -7.184 -4.692 6.575 1.00 87.50 94 GLY A N 1
ATOM 760 C CA . GLY A 1 94 ? -8.149 -3.824 7.248 1.00 87.50 94 GLY A CA 1
ATOM 761 C C . GLY A 1 94 ? -9.410 -4.576 7.676 1.00 87.50 94 GLY A C 1
ATOM 762 O O . GLY A 1 94 ? -9.758 -4.554 8.856 1.00 87.50 94 GLY A O 1
ATOM 763 N N . ASP A 1 95 ? -10.033 -5.321 6.759 1.00 87.44 95 ASP A N 1
ATOM 764 C CA . ASP A 1 95 ? -11.249 -6.094 7.050 1.00 87.44 95 ASP A CA 1
ATOM 765 C C . ASP A 1 95 ? -11.008 -7.147 8.142 1.00 87.44 95 ASP A C 1
ATOM 767 O O . ASP A 1 95 ? -11.789 -7.279 9.084 1.00 87.44 95 ASP A O 1
ATOM 771 N N . ARG A 1 96 ? -9.900 -7.900 8.048 1.00 90.81 96 ARG A N 1
ATOM 772 C CA . ARG A 1 96 ? -9.562 -8.919 9.058 1.00 90.81 96 ARG A CA 1
ATOM 773 C C . ARG A 1 96 ? -9.245 -8.299 10.415 1.00 90.81 96 ARG A C 1
ATOM 775 O O . ARG A 1 96 ? -9.629 -8.857 11.439 1.00 90.81 96 ARG A O 1
ATOM 782 N N . PHE A 1 97 ? -8.556 -7.161 10.435 1.00 86.94 97 PHE A N 1
ATOM 783 C CA . PHE A 1 97 ? -8.237 -6.466 11.676 1.00 86.94 97 PHE A CA 1
ATOM 784 C C . PHE A 1 97 ? -9.501 -5.946 12.365 1.00 86.94 97 PHE A C 1
ATOM 786 O O . PHE A 1 97 ? -9.629 -6.093 13.576 1.00 86.94 97 PHE A O 1
ATOM 793 N N . GLN A 1 98 ? -10.465 -5.406 11.614 1.00 83.12 98 GLN A N 1
ATOM 794 C CA . GLN A 1 98 ? -11.758 -4.990 12.164 1.00 83.12 98 GLN A CA 1
ATOM 795 C C . GLN A 1 98 ? -12.535 -6.168 12.756 1.00 83.12 98 GLN A C 1
ATOM 797 O O . GLN A 1 98 ? -13.051 -6.057 13.868 1.00 83.12 98 GLN A O 1
ATOM 802 N N . GLU A 1 99 ? -12.563 -7.311 12.066 1.00 86.94 99 GLU A N 1
ATOM 803 C CA . GLU A 1 99 ? -13.189 -8.530 12.586 1.00 86.94 99 GLU A CA 1
ATOM 804 C C . GLU A 1 99 ? -12.520 -9.022 13.874 1.00 86.94 99 GLU A C 1
ATOM 806 O O . GLU A 1 99 ? -13.210 -9.339 14.842 1.00 86.94 99 GLU A O 1
ATOM 811 N N . GLN A 1 100 ? -11.185 -9.054 13.923 1.00 82.44 100 GLN A N 1
ATOM 812 C CA . GL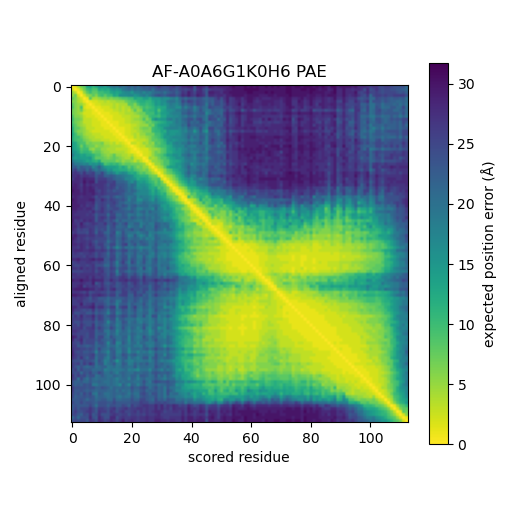N A 1 100 ? -10.459 -9.477 15.121 1.00 82.44 100 GLN A CA 1
ATOM 813 C C . GLN A 1 100 ? -10.587 -8.479 16.268 1.00 82.44 100 GLN A C 1
ATOM 815 O O . GLN A 1 100 ? -10.738 -8.898 17.409 1.00 82.44 100 GLN A O 1
ATOM 820 N N . ASN A 1 101 ? -10.565 -7.177 15.994 1.00 79.75 101 ASN A N 1
ATOM 821 C CA . ASN A 1 101 ? -10.730 -6.150 17.017 1.00 79.75 101 ASN A CA 1
ATOM 822 C C . ASN A 1 101 ? -12.156 -6.171 17.600 1.00 79.75 101 ASN A C 1
ATOM 824 O O . ASN A 1 101 ? -12.330 -6.041 18.809 1.00 79.75 101 ASN A O 1
ATOM 828 N N . ALA A 1 102 ? -13.175 -6.423 16.768 1.00 81.50 102 ALA A N 1
ATOM 829 C CA . ALA A 1 102 ? -14.550 -6.635 17.221 1.00 81.50 102 ALA A CA 1
ATOM 830 C C . ALA A 1 102 ? -14.706 -7.946 18.012 1.00 81.50 102 ALA A C 1
ATOM 832 O O . ALA A 1 102 ? -15.369 -7.955 19.048 1.00 81.50 102 ALA A O 1
ATOM 833 N N . ALA A 1 103 ? -14.059 -9.032 17.580 1.00 80.38 103 ALA A N 1
ATOM 834 C CA . ALA A 1 103 ? -14.018 -10.285 18.332 1.00 80.38 103 ALA A CA 1
ATOM 835 C C . ALA A 1 103 ? -13.289 -10.120 19.676 1.00 80.38 103 ALA A C 1
ATOM 837 O O . ALA A 1 103 ? -13.732 -10.668 20.680 1.00 80.38 103 ALA A O 1
ATOM 838 N N . MET A 1 104 ? -12.220 -9.318 19.723 1.00 70.94 104 MET A N 1
ATOM 839 C CA . MET A 1 104 ? -11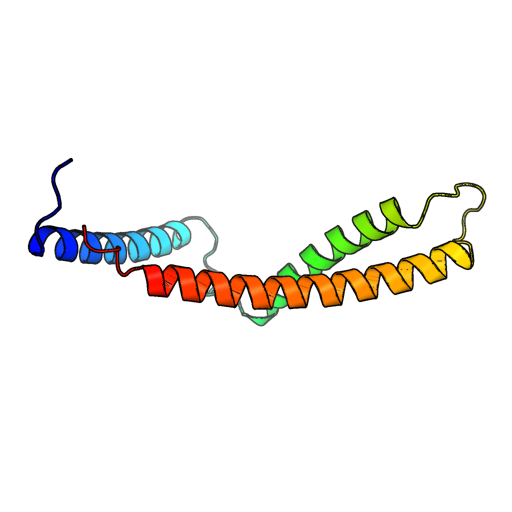.459 -9.040 20.941 1.00 70.94 104 MET A CA 1
ATOM 840 C C . MET A 1 104 ? -12.261 -8.164 21.917 1.00 70.94 104 MET A C 1
ATOM 842 O O . MET A 1 104 ? -12.271 -8.434 23.117 1.00 70.94 104 MET A O 1
ATOM 846 N N . ALA A 1 105 ? -13.016 -7.188 21.399 1.00 70.31 105 ALA A N 1
ATOM 847 C CA . ALA A 1 105 ? -13.968 -6.387 22.170 1.00 70.31 105 ALA A CA 1
ATOM 848 C C . ALA A 1 105 ? -15.154 -7.219 22.697 1.00 70.31 105 ALA A C 1
ATOM 850 O O . ALA A 1 105 ? -15.588 -7.012 23.828 1.00 70.31 105 ALA A O 1
ATOM 851 N N . GLN A 1 106 ? -15.642 -8.203 21.931 1.00 62.91 106 GLN A N 1
ATOM 852 C CA . GLN A 1 106 ? -16.652 -9.164 22.397 1.00 62.91 106 GLN A CA 1
ATOM 853 C C . GLN A 1 106 ? -16.075 -10.173 23.403 1.00 62.91 106 GLN A C 1
ATOM 855 O O . GLN A 1 106 ? -16.752 -10.536 24.362 1.00 62.91 106 GLN A O 1
ATOM 860 N N . SER A 1 107 ? -14.798 -10.549 23.272 1.00 58.56 107 SER A N 1
ATOM 861 C CA . SER A 1 107 ? -14.069 -11.306 24.301 1.00 58.56 107 SER A CA 1
ATOM 862 C C . SER A 1 107 ? -13.668 -10.462 25.521 1.00 58.56 107 SER A C 1
ATOM 864 O O . SER A 1 107 ? -13.054 -10.972 26.452 1.00 58.56 107 SER A O 1
ATOM 866 N N . GLY A 1 108 ? -14.085 -9.189 25.562 1.00 47.72 108 GLY A N 1
ATOM 867 C CA . GLY A 1 108 ? -14.191 -8.379 26.778 1.00 47.72 108 GLY A CA 1
ATOM 868 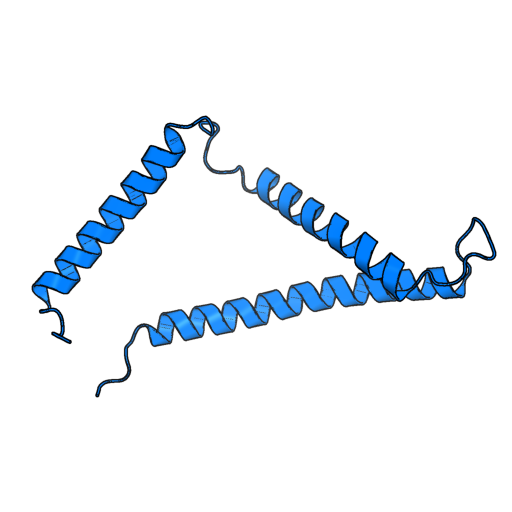C C . GLY A 1 108 ? -15.237 -8.895 27.780 1.00 47.72 108 GLY A C 1
ATOM 869 O O . GLY A 1 108 ? -15.391 -8.312 28.850 1.00 47.72 108 GLY A O 1
ATOM 870 N N . GLY A 1 109 ? -15.918 -10.007 27.484 1.00 44.31 109 GLY A N 1
ATOM 871 C CA . GLY A 1 109 ? -16.364 -10.958 28.497 1.00 44.31 109 GLY A CA 1
ATOM 872 C C . GLY A 1 109 ? -15.265 -11.987 28.764 1.00 44.31 109 GLY A C 1
ATOM 873 O O . GLY A 1 109 ? -15.102 -12.928 27.991 1.00 44.31 109 GLY A O 1
ATOM 874 N N . LEU A 1 110 ? -14.527 -11.801 29.864 1.00 47.22 110 LEU A N 1
ATOM 875 C CA . LEU A 1 110 ? -13.621 -12.804 30.432 1.00 47.22 110 LEU A CA 1
ATOM 876 C C . LEU A 1 110 ? -14.296 -14.192 30.421 1.00 47.22 110 LEU A C 1
ATOM 878 O O . LEU A 1 110 ? -15.442 -14.294 30.874 1.00 47.22 110 LEU A O 1
ATOM 882 N N . PRO A 1 111 ? -13.624 -15.265 29.958 1.00 41.53 111 PRO A N 1
ATOM 883 C CA . PRO A 1 111 ? -14.122 -16.610 30.183 1.00 41.53 111 PRO A CA 1
ATOM 884 C C . PRO A 1 111 ? -14.187 -16.819 31.694 1.00 41.53 111 PRO A C 1
ATOM 886 O O . PRO A 1 111 ? -13.177 -16.745 32.3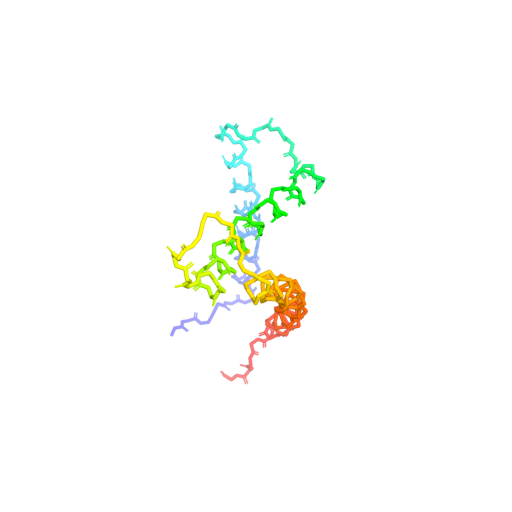89 1.00 41.53 111 PRO A O 1
ATOM 889 N N . GLY A 1 112 ? -15.397 -17.035 32.203 1.00 49.78 112 GLY A N 1
ATOM 890 C CA . GLY A 1 112 ? -15.598 -17.451 33.578 1.00 49.78 112 GLY A CA 1
ATOM 891 C C . GLY A 1 112 ? -14.874 -18.770 33.830 1.00 49.78 112 GLY A C 1
ATOM 892 O O . GLY A 1 112 ? -15.337 -19.820 33.385 1.00 49.78 112 GLY A O 1
ATOM 893 N N . ARG A 1 113 ? -13.746 -18.700 34.537 1.00 36.91 113 ARG A N 1
ATOM 894 C CA . ARG A 1 113 ? -13.323 -19.628 35.592 1.00 36.91 113 ARG A CA 1
ATOM 895 C C . ARG A 1 113 ? -12.159 -19.054 36.380 1.00 36.91 113 ARG A C 1
ATOM 897 O O . ARG A 1 113 ? -11.260 -18.460 35.752 1.00 36.91 113 ARG A O 1
#

Sequence (113 aa):
MDSLTPTEQRELQNRMEKKQMKEFMNVRSHGWMLGPPIPSLQLLIDHHQMYSNLVQRCFDDCVNGFESKSLTSREESCVMRCVDKHMKGSQRLGDRFQEQNAAMAQSGGLPGR

Solvent-accessible surface area (backbone atoms only — not comparable to full-atom values): 6670 Å² total; per-residue (Å²): 132,86,77,75,51,78,66,53,52,52,49,50,48,56,48,48,53,52,45,52,52,46,52,56,54,51,53,49,70,64,85,60,78,72,68,76,74,54,67,72,58,50,54,50,50,54,51,50,58,50,49,57,55,49,54,54,52,35,40,72,74,37,64,80,72,86,86,53,100,60,82,49,75,66,33,52,56,39,36,58,52,41,52,55,50,49,57,55,47,53,52,52,50,51,55,52,48,53,54,50,53,51,51,52,59,61,52,68,56,70,80,90,124